Protein AF-A0A8C5C9V4-F1 (afdb_monomer_lite)

Organism: Gadus morhua (NCBI:txid8049)

InterPro domains:
  IPR001254 Serine proteases, trypsin domain [PF00089] (52-144)
  IPR001254 Serine proteases, trypsin domain [PS50240] (52-153)
  IPR009003 Peptidase S1, PA clan [SSF50494] (30-143)

Sequence (153 aa):
MSCCGFILRRRFGWRSQRIEEQEVLYYITAMLFKILLLLCLGCFSGASGSGIVEGTESKPHSRPYMVSLQQEGLHLCGGALVRKDFVLTSAHCNDSKFGLTAVLGAHNITKEEKSQQRIQVARYHVHPNYKDGLFGFDVMLLKVILCHIEPGF

Structure (mmCIF, N/CA/C/O backbone):
data_AF-A0A8C5C9V4-F1
#
_entry.id   AF-A0A8C5C9V4-F1
#
loop_
_atom_site.group_PDB
_atom_site.id
_atom_site.type_symbol
_atom_site.label_atom_id
_atom_site.label_alt_id
_atom_site.label_comp_id
_atom_site.label_asym_id
_atom_site.label_entity_id
_atom_site.label_seq_id
_atom_site.pdbx_PDB_ins_code
_atom_site.Cartn_x
_atom_site.Cartn_y
_atom_site.Cartn_z
_atom_site.occupancy
_atom_site.B_iso_or_equiv
_atom_site.auth_seq_id
_atom_site.auth_comp_id
_atom_site.auth_asym_id
_atom_site.auth_atom_id
_atom_site.pdbx_PDB_model_num
ATOM 1 N N . MET A 1 1 ? 49.705 80.628 49.276 1.00 36.62 1 MET A N 1
ATOM 2 C CA . MET A 1 1 ? 50.845 80.336 48.375 1.00 36.62 1 MET A CA 1
ATOM 3 C C . MET A 1 1 ? 50.251 79.645 47.153 1.00 36.62 1 MET A C 1
ATOM 5 O O . MET A 1 1 ? 49.830 78.510 47.268 1.00 36.62 1 MET A O 1
ATOM 9 N N . SER A 1 2 ? 49.739 80.413 46.190 1.00 41.88 2 SER A N 1
ATOM 10 C CA . SER A 1 2 ? 50.414 80.798 44.936 1.00 41.88 2 SER A CA 1
ATOM 11 C C . SER A 1 2 ? 50.993 79.604 44.171 1.00 41.88 2 SER A C 1
ATOM 13 O O . SER A 1 2 ? 51.997 79.049 44.597 1.00 41.88 2 SER A O 1
ATOM 15 N N . CYS A 1 3 ? 50.372 79.236 43.047 1.00 38.75 3 CYS A N 1
ATOM 16 C CA . CYS A 1 3 ? 50.995 79.437 41.739 1.00 38.75 3 CYS A CA 1
ATOM 17 C C . CYS A 1 3 ? 49.994 79.232 40.590 1.00 38.75 3 CYS A C 1
ATOM 19 O O . CYS A 1 3 ? 49.148 78.343 40.597 1.00 38.75 3 CYS A O 1
ATOM 21 N N . CYS A 1 4 ? 50.125 80.136 39.625 1.00 40.88 4 CYS A N 1
ATOM 22 C CA . CYS A 1 4 ? 49.421 80.268 38.358 1.00 40.88 4 CYS A CA 1
ATOM 23 C C . CYS A 1 4 ? 49.953 79.246 37.329 1.00 40.88 4 CYS A C 1
ATOM 25 O O . CYS A 1 4 ? 51.104 78.828 37.441 1.00 40.88 4 CYS A O 1
ATOM 27 N N . GLY A 1 5 ? 49.171 78.877 36.304 1.00 36.19 5 GLY A N 1
ATOM 28 C CA . GLY A 1 5 ? 49.661 77.950 35.272 1.00 36.19 5 GLY A CA 1
ATOM 29 C C . GLY A 1 5 ? 48.699 77.602 34.133 1.00 36.19 5 GLY A C 1
ATOM 30 O O . GLY A 1 5 ? 48.309 76.455 33.976 1.00 36.19 5 GLY A O 1
ATOM 31 N N . PHE A 1 6 ? 48.326 78.615 33.353 1.00 41.91 6 PHE A N 1
ATOM 32 C CA . PHE A 1 6 ? 47.975 78.603 31.922 1.00 41.91 6 PHE A CA 1
ATOM 33 C C . PHE A 1 6 ? 48.154 77.266 31.150 1.00 41.91 6 PHE A C 1
ATOM 35 O O . PHE A 1 6 ? 49.280 76.916 30.814 1.00 41.91 6 PHE A O 1
ATOM 42 N N . ILE A 1 7 ? 47.072 76.584 30.733 1.00 49.53 7 ILE A N 1
ATOM 43 C CA . ILE A 1 7 ? 47.127 75.613 29.615 1.00 49.53 7 ILE A CA 1
ATOM 44 C C . ILE A 1 7 ? 45.906 75.752 28.686 1.00 49.53 7 ILE A C 1
ATOM 46 O O . ILE A 1 7 ? 44.792 75.332 28.977 1.00 49.53 7 ILE A O 1
ATOM 50 N N . LEU A 1 8 ? 46.198 76.384 27.547 1.00 44.28 8 LEU A N 1
ATOM 51 C CA . LEU A 1 8 ? 45.709 76.189 26.179 1.00 44.28 8 LEU A CA 1
ATOM 52 C C . LEU A 1 8 ? 44.284 75.665 25.920 1.00 44.28 8 LEU A C 1
ATOM 54 O O . LEU A 1 8 ? 43.973 74.480 26.027 1.00 44.28 8 LEU A O 1
ATOM 58 N N . ARG A 1 9 ? 43.508 76.563 25.294 1.00 42.59 9 ARG A N 1
ATOM 59 C CA . ARG A 1 9 ? 42.452 76.262 24.318 1.00 42.59 9 ARG A CA 1
ATOM 60 C C . ARG A 1 9 ? 42.847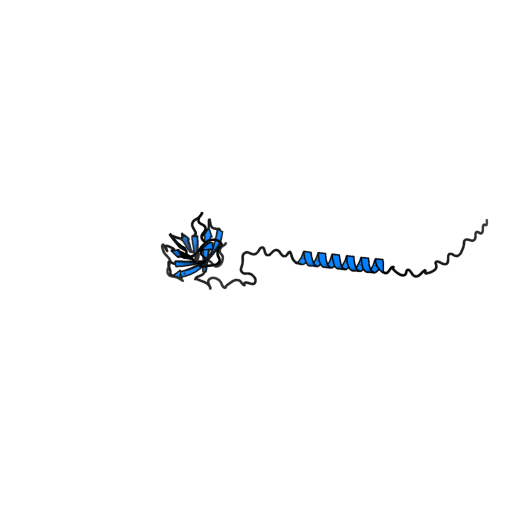 75.081 23.422 1.00 42.59 9 ARG A C 1
ATOM 62 O O . ARG A 1 9 ? 43.723 75.220 22.571 1.00 42.59 9 ARG A O 1
ATOM 69 N N . ARG A 1 10 ? 42.099 73.981 23.488 1.00 42.03 10 ARG A N 1
ATOM 70 C CA . ARG A 1 10 ? 41.924 73.095 22.332 1.00 42.03 10 ARG A CA 1
ATOM 71 C C . ARG A 1 10 ? 40.497 73.219 21.837 1.00 42.03 10 ARG A C 1
ATOM 73 O O . ARG A 1 10 ? 39.566 72.603 22.337 1.00 42.03 10 ARG A O 1
ATOM 80 N N . ARG A 1 11 ? 40.367 74.086 20.836 1.00 42.34 11 ARG A N 1
ATOM 81 C CA . ARG A 1 11 ? 39.250 74.151 19.900 1.00 42.34 11 ARG A CA 1
ATOM 82 C C . ARG A 1 11 ? 39.191 72.770 19.236 1.00 42.34 11 ARG A C 1
ATOM 84 O O . ARG A 1 11 ? 39.964 72.507 18.319 1.00 42.34 11 ARG A O 1
ATOM 91 N N . PHE A 1 12 ? 38.365 71.861 19.749 1.00 39.88 12 PHE A N 1
ATOM 92 C CA . PHE A 1 12 ? 38.085 70.609 19.054 1.00 39.88 12 PHE A CA 1
ATOM 93 C C . PHE A 1 12 ? 37.218 70.975 17.855 1.00 39.88 12 PHE A C 1
ATOM 95 O O . PHE A 1 12 ? 36.011 71.188 17.955 1.00 39.88 12 PHE A O 1
ATOM 102 N N . GLY A 1 13 ? 37.905 71.212 16.738 1.00 41.88 13 GLY A N 1
ATOM 103 C CA . GLY A 1 13 ? 37.289 71.450 15.454 1.00 41.88 13 GLY A CA 1
ATOM 104 C C . GLY A 1 13 ? 36.418 70.255 15.114 1.00 41.88 13 GLY A C 1
ATOM 105 O O . GLY A 1 13 ? 36.908 69.133 15.015 1.00 41.88 13 GLY A O 1
ATOM 106 N N . TRP A 1 14 ? 35.134 70.530 14.931 1.00 38.25 14 TRP A N 1
ATOM 107 C CA . TRP A 1 14 ? 34.209 69.678 14.208 1.00 38.25 14 TRP A CA 1
ATOM 108 C C . TRP A 1 14 ? 34.756 69.486 12.792 1.00 38.25 14 TRP A C 1
ATOM 110 O O . TRP A 1 14 ? 34.514 70.290 11.893 1.00 38.25 14 TRP A O 1
ATOM 120 N N . ARG A 1 15 ? 35.583 68.457 12.606 1.00 41.19 15 ARG A N 1
ATOM 121 C CA . ARG A 1 15 ? 36.009 67.999 11.289 1.00 41.19 15 ARG A CA 1
ATOM 122 C C . ARG A 1 15 ? 34.990 66.958 10.857 1.00 41.19 15 ARG A C 1
ATOM 124 O O . ARG A 1 15 ? 35.016 65.834 11.332 1.00 41.19 15 ARG A O 1
ATOM 131 N N . SER A 1 16 ? 34.074 67.406 10.003 1.00 48.34 16 SER A N 1
ATOM 132 C CA . SER A 1 16 ? 33.129 66.597 9.238 1.00 48.34 16 SER A CA 1
ATOM 133 C C . SER A 1 16 ? 33.783 65.288 8.780 1.00 48.34 16 SER A C 1
ATOM 135 O O . SER A 1 16 ? 34.615 65.286 7.870 1.00 48.34 16 SER A O 1
ATOM 137 N N . GLN A 1 17 ? 33.452 64.183 9.450 1.00 51.38 17 GLN A N 1
ATOM 138 C CA . GLN A 1 17 ? 33.743 62.842 8.962 1.00 51.38 17 GLN A CA 1
ATOM 139 C C . GLN A 1 17 ? 32.754 62.562 7.837 1.00 51.38 17 GLN A C 1
ATOM 141 O O . GLN A 1 17 ? 31.640 62.091 8.044 1.00 51.38 17 GLN A O 1
ATOM 146 N N . ARG A 1 18 ? 33.180 62.921 6.627 1.00 53.97 18 ARG A N 1
ATOM 147 C CA . ARG A 1 18 ? 32.668 62.359 5.383 1.00 53.97 18 ARG A CA 1
ATOM 148 C C . ARG A 1 18 ? 32.915 60.852 5.475 1.00 53.97 18 ARG A C 1
ATOM 150 O O . ARG A 1 18 ? 34.054 60.427 5.317 1.00 53.97 18 ARG A O 1
ATOM 157 N N . ILE A 1 19 ? 31.887 60.091 5.850 1.00 57.00 19 ILE A N 1
ATOM 158 C CA . ILE A 1 19 ? 31.919 58.627 5.832 1.00 57.00 19 ILE A CA 1
ATOM 159 C C . ILE A 1 19 ? 32.366 58.230 4.421 1.00 57.00 19 ILE A C 1
ATOM 161 O O . ILE A 1 19 ? 31.739 58.642 3.448 1.00 57.00 19 ILE A O 1
ATOM 165 N N . GLU A 1 20 ? 33.504 57.546 4.305 1.00 60.19 20 GLU A N 1
ATOM 166 C CA . GLU A 1 20 ? 34.008 57.071 3.019 1.00 60.19 20 GLU A CA 1
ATOM 167 C C . GLU A 1 20 ? 32.941 56.175 2.381 1.00 60.19 20 GLU A C 1
ATOM 169 O O . GLU A 1 20 ? 32.470 55.224 3.000 1.00 60.19 20 GLU A O 1
ATOM 174 N N . GLU A 1 21 ? 32.555 56.481 1.143 1.00 59.53 21 GLU A N 1
ATOM 175 C CA . GLU A 1 21 ? 31.571 55.742 0.333 1.00 59.53 21 GLU A CA 1
ATOM 176 C C . GLU A 1 21 ? 31.802 54.210 0.347 1.00 59.53 21 GLU A C 1
ATOM 178 O O . GLU A 1 21 ? 30.864 53.424 0.212 1.00 59.53 21 GLU A O 1
ATOM 183 N N . GLN A 1 22 ? 33.050 53.775 0.565 1.00 58.09 22 GLN A N 1
ATOM 184 C CA . GLN A 1 22 ? 33.448 52.367 0.664 1.00 58.09 22 GLN A CA 1
ATOM 185 C C . GLN A 1 22 ? 32.925 51.664 1.922 1.00 58.09 22 GLN A C 1
ATOM 187 O O . GLN A 1 22 ? 32.504 50.511 1.839 1.00 58.09 22 GLN A O 1
ATOM 192 N N . GLU A 1 23 ? 32.887 52.353 3.065 1.00 66.75 23 GLU A N 1
ATOM 193 C CA . GLU A 1 23 ? 32.330 51.808 4.305 1.00 66.75 23 GLU A CA 1
ATOM 194 C C . GLU A 1 23 ? 30.825 51.588 4.140 1.00 66.75 23 GLU A C 1
ATOM 196 O O . GLU A 1 23 ? 30.315 50.517 4.454 1.00 66.75 23 GLU A O 1
ATOM 201 N N . VAL A 1 24 ? 30.108 52.558 3.561 1.00 74.75 24 VAL A N 1
ATOM 202 C CA . VAL A 1 24 ? 28.657 52.456 3.325 1.00 74.75 24 VAL A CA 1
ATOM 203 C C . VAL A 1 24 ? 28.333 51.279 2.403 1.00 74.75 24 VAL A C 1
ATOM 205 O O . VAL A 1 24 ? 27.433 50.497 2.708 1.00 74.75 24 VAL A O 1
ATOM 208 N N . LEU A 1 25 ? 29.090 51.095 1.318 1.00 76.50 25 LEU A N 1
ATOM 209 C CA . LEU A 1 25 ? 28.902 49.964 0.408 1.00 76.50 25 LEU A CA 1
ATOM 210 C C . LEU A 1 25 ? 29.243 48.618 1.073 1.00 76.50 25 LEU A C 1
ATOM 212 O O . LEU A 1 25 ? 28.544 47.625 0.853 1.00 76.50 25 LEU A O 1
ATOM 216 N N . TYR A 1 26 ? 30.260 48.579 1.938 1.00 84.25 26 TYR A N 1
ATOM 217 C CA . TYR A 1 26 ? 30.589 47.400 2.739 1.00 84.25 26 TYR A CA 1
ATOM 218 C C . TYR A 1 26 ? 29.473 47.060 3.739 1.00 84.25 26 TYR A C 1
ATOM 220 O O . TYR A 1 26 ? 29.035 45.912 3.810 1.00 84.25 26 TYR A O 1
ATOM 228 N N . TYR A 1 27 ? 28.922 48.053 4.443 1.00 83.44 27 TYR A N 1
ATOM 229 C CA . TYR A 1 27 ? 27.771 47.849 5.325 1.00 83.44 27 TYR A CA 1
ATOM 230 C C . TYR A 1 27 ? 26.538 47.378 4.545 1.00 83.44 27 TYR A C 1
ATOM 232 O O . TYR A 1 27 ? 25.865 46.451 4.989 1.00 83.44 27 TYR A O 1
ATOM 240 N N . ILE A 1 28 ? 26.258 47.943 3.366 1.00 85.94 28 ILE A N 1
ATOM 241 C CA . ILE A 1 28 ? 25.125 47.526 2.524 1.00 85.94 28 ILE A CA 1
ATOM 242 C C . ILE A 1 28 ? 25.302 46.082 2.037 1.00 85.94 28 ILE A C 1
ATOM 244 O O . ILE A 1 28 ? 24.383 45.276 2.173 1.00 85.94 28 ILE A O 1
ATOM 248 N N . THR A 1 29 ? 26.478 45.716 1.522 1.00 85.44 29 THR A N 1
ATOM 249 C CA . THR A 1 29 ? 26.750 44.344 1.054 1.00 85.44 29 THR A CA 1
ATOM 250 C C . THR A 1 29 ? 26.734 43.329 2.201 1.00 85.44 29 THR A C 1
ATOM 252 O O . THR A 1 29 ? 26.142 42.259 2.054 1.00 85.44 29 THR A O 1
ATOM 255 N N . ALA A 1 30 ? 27.274 43.672 3.375 1.00 87.88 30 ALA A N 1
ATOM 256 C CA . ALA A 1 30 ? 27.212 42.835 4.573 1.00 87.88 30 ALA A CA 1
ATOM 257 C C . ALA A 1 30 ? 25.772 42.644 5.085 1.00 87.88 30 ALA A C 1
ATOM 259 O O . ALA A 1 30 ? 25.409 41.547 5.513 1.00 87.88 30 ALA A O 1
ATOM 260 N N . MET A 1 31 ? 24.936 43.686 5.027 1.00 87.12 31 MET A N 1
ATOM 261 C CA . MET A 1 31 ? 23.519 43.602 5.394 1.00 87.12 31 MET A CA 1
ATOM 262 C C . MET A 1 31 ? 22.734 42.748 4.392 1.00 87.12 31 MET A C 1
ATOM 264 O O . MET A 1 31 ? 21.968 41.884 4.811 1.00 87.12 31 MET A O 1
ATOM 268 N N . LEU A 1 32 ? 22.979 42.904 3.087 1.00 87.62 32 LEU A N 1
ATOM 269 C CA . LEU A 1 32 ? 22.360 42.080 2.042 1.00 87.62 32 LEU A CA 1
ATOM 270 C C . LEU A 1 32 ? 22.763 40.603 2.148 1.00 87.62 32 LEU A C 1
ATOM 272 O O . LEU A 1 32 ? 21.906 39.734 2.026 1.00 87.62 32 LEU A O 1
ATOM 276 N N . PHE A 1 33 ? 24.031 40.303 2.441 1.00 86.56 33 PHE A N 1
ATOM 277 C CA . PHE A 1 33 ? 24.502 38.92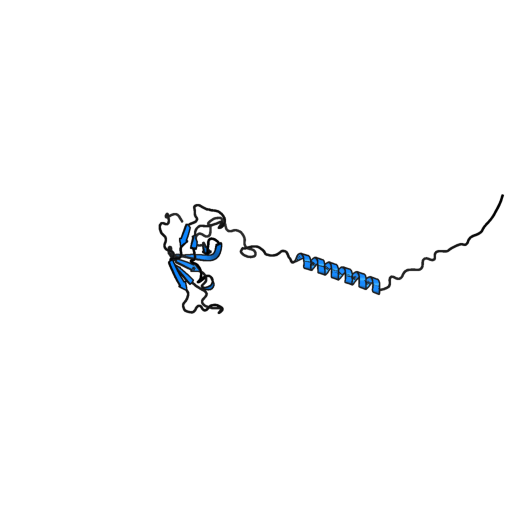9 2.635 1.00 86.56 33 PHE A CA 1
ATOM 278 C C . PHE A 1 33 ? 23.888 38.276 3.882 1.00 86.56 33 PHE A C 1
ATOM 280 O O . PHE A 1 33 ? 23.497 37.112 3.840 1.00 86.56 33 PHE A O 1
ATOM 287 N N . LYS A 1 34 ? 23.725 39.030 4.979 1.00 84.31 34 LYS A N 1
ATOM 288 C CA . LYS A 1 34 ? 23.019 38.561 6.185 1.00 84.31 34 LYS A CA 1
ATOM 289 C C . LYS A 1 34 ? 21.527 38.336 5.938 1.00 84.31 34 LYS A C 1
ATOM 291 O O . LYS A 1 34 ? 20.993 37.336 6.402 1.00 84.31 34 LYS A O 1
ATOM 296 N N . ILE A 1 35 ? 20.867 39.228 5.195 1.00 84.50 35 ILE A N 1
ATOM 297 C CA . ILE A 1 35 ? 19.460 39.068 4.792 1.00 84.50 35 ILE A CA 1
ATOM 298 C C . ILE A 1 35 ? 19.304 37.836 3.891 1.00 84.50 35 ILE A C 1
ATOM 300 O O . ILE A 1 35 ? 18.395 37.040 4.105 1.00 84.50 35 ILE A O 1
ATOM 304 N N . LEU A 1 36 ? 20.220 37.627 2.942 1.00 81.81 36 LEU A N 1
ATOM 305 C CA . LEU A 1 36 ? 20.241 36.447 2.077 1.00 81.81 36 LEU A CA 1
ATOM 306 C C . LEU A 1 36 ? 20.472 35.152 2.875 1.00 81.81 36 LEU A C 1
ATOM 308 O O . LEU A 1 36 ? 19.775 34.168 2.652 1.00 81.81 36 LEU A O 1
ATOM 312 N N . LEU A 1 37 ? 21.387 35.158 3.851 1.00 77.69 37 LEU A N 1
ATOM 313 C CA . LEU A 1 37 ? 21.609 34.035 4.772 1.00 77.69 37 LEU A CA 1
ATOM 314 C C . LEU A 1 37 ? 20.368 33.724 5.625 1.00 77.69 37 LEU A C 1
ATOM 316 O O . LEU A 1 37 ? 20.020 32.556 5.784 1.00 77.69 37 LEU A O 1
ATOM 320 N N . LEU A 1 38 ? 19.677 34.750 6.135 1.00 74.56 38 LEU A N 1
ATOM 321 C CA . LEU A 1 38 ? 18.425 34.607 6.890 1.00 74.56 38 LEU A CA 1
ATOM 322 C C . LEU A 1 38 ? 17.281 34.060 6.019 1.00 74.56 38 LEU A C 1
ATOM 324 O O . LEU A 1 38 ? 16.514 33.222 6.484 1.00 74.56 38 LEU A O 1
ATOM 328 N N . LEU A 1 39 ? 17.196 34.480 4.751 1.00 71.94 39 LEU A N 1
ATOM 329 C CA . LEU A 1 39 ? 16.232 33.955 3.776 1.00 71.94 39 LEU A CA 1
ATOM 330 C C . LEU A 1 39 ? 16.517 32.487 3.420 1.00 71.94 39 LEU A C 1
ATOM 332 O O . LEU A 1 39 ? 15.588 31.687 3.359 1.00 71.94 39 LEU A O 1
ATOM 336 N N . CYS A 1 40 ? 17.787 32.100 3.262 1.00 65.25 40 CYS A N 1
ATOM 337 C CA . CYS A 1 40 ? 18.177 30.707 3.019 1.00 65.25 40 CYS A CA 1
ATOM 338 C C . CYS A 1 40 ? 17.886 29.787 4.219 1.00 65.25 40 CYS A C 1
ATOM 340 O O . CYS A 1 40 ? 17.488 28.638 4.028 1.00 65.25 40 CYS A O 1
ATOM 342 N N . LEU A 1 41 ? 18.034 30.288 5.452 1.00 62.03 41 LEU A N 1
ATOM 343 C CA . LEU A 1 41 ? 17.670 29.561 6.677 1.00 62.03 41 LEU A CA 1
ATOM 344 C C . LEU A 1 41 ? 16.148 29.363 6.825 1.00 62.03 41 LEU A C 1
ATOM 346 O O . LEU A 1 41 ? 15.723 28.432 7.505 1.00 62.03 41 LEU A O 1
ATOM 350 N N . GLY A 1 42 ? 15.327 30.189 6.165 1.00 59.75 42 GLY A N 1
ATOM 351 C CA . GLY A 1 42 ? 13.863 30.079 6.168 1.00 59.75 42 GLY A CA 1
ATOM 352 C C . GLY A 1 42 ? 13.291 28.961 5.286 1.00 59.75 42 GLY A C 1
ATOM 353 O O . GLY A 1 42 ? 12.124 28.608 5.441 1.00 59.75 42 GLY A O 1
ATOM 354 N N . CYS A 1 43 ? 14.091 28.370 4.392 1.00 59.25 43 CYS A N 1
ATOM 355 C CA . CYS A 1 43 ? 13.619 27.371 3.421 1.00 59.25 43 CYS A CA 1
ATOM 356 C C . CYS A 1 43 ? 13.847 25.909 3.840 1.00 59.25 43 CYS A C 1
ATOM 358 O O . CYS A 1 43 ? 13.388 25.003 3.150 1.00 59.25 43 CYS A O 1
ATOM 360 N N . PHE A 1 44 ? 14.494 25.647 4.979 1.00 51.22 44 PHE A N 1
ATOM 361 C CA . PHE A 1 44 ? 14.641 24.291 5.529 1.00 51.22 44 PHE A CA 1
ATOM 362 C C . PHE A 1 44 ? 13.524 23.953 6.526 1.00 51.22 44 PHE A C 1
ATOM 364 O O . PHE A 1 44 ? 13.753 23.363 7.578 1.00 51.22 44 PHE A O 1
ATOM 371 N N . SER A 1 45 ? 12.275 24.276 6.186 1.00 60.00 45 SER A N 1
ATOM 372 C CA . SER A 1 45 ? 11.156 23.517 6.749 1.00 60.00 45 SER A CA 1
ATOM 373 C C . SER A 1 45 ? 11.119 22.193 5.994 1.00 60.00 45 SER A C 1
ATOM 375 O O . SER A 1 45 ? 10.460 22.065 4.966 1.00 60.00 45 SER A O 1
ATOM 377 N N . GLY A 1 46 ? 11.944 21.242 6.442 1.00 55.56 46 GLY A N 1
ATOM 378 C CA . GLY A 1 46 ? 12.028 19.912 5.856 1.00 55.56 46 GLY A CA 1
ATOM 379 C C . GLY A 1 46 ? 10.634 19.305 5.747 1.00 55.56 46 GLY A C 1
ATOM 380 O O . GLY A 1 46 ? 9.967 19.090 6.758 1.00 55.56 46 GLY A O 1
ATOM 381 N N . ALA A 1 47 ? 10.201 19.017 4.522 1.00 57.41 47 ALA A N 1
ATOM 382 C CA . ALA A 1 47 ? 9.004 18.235 4.257 1.00 57.41 47 ALA A CA 1
ATOM 383 C C . ALA A 1 47 ? 9.263 16.775 4.667 1.00 57.41 47 ALA A C 1
ATOM 385 O O . ALA A 1 47 ? 9.510 15.907 3.840 1.00 57.41 47 ALA A O 1
ATOM 386 N N . SER A 1 48 ? 9.246 16.513 5.973 1.00 55.06 48 SER A N 1
ATOM 387 C CA . SER A 1 48 ? 9.275 15.167 6.555 1.00 55.06 48 SER A CA 1
ATOM 388 C C . SER A 1 48 ? 7.846 14.706 6.842 1.00 55.06 48 SER A C 1
ATOM 390 O O . SER A 1 48 ? 7.511 14.338 7.963 1.00 55.06 48 SER A O 1
ATOM 392 N N . GLY A 1 49 ? 6.968 14.815 5.845 1.00 51.19 49 GLY A N 1
ATOM 393 C CA . GLY A 1 49 ? 5.575 14.397 5.958 1.00 51.19 49 GLY A CA 1
ATOM 394 C C . GLY A 1 49 ? 5.282 13.281 4.971 1.00 51.19 49 GLY A C 1
ATOM 395 O O . GLY A 1 49 ? 5.220 13.534 3.773 1.00 51.19 49 GLY A O 1
ATOM 396 N N . SER A 1 50 ? 5.068 12.056 5.457 1.00 63.62 50 SER A N 1
ATOM 397 C CA . SER A 1 50 ? 4.360 11.046 4.668 1.00 63.62 50 SER A CA 1
ATOM 398 C C . SER A 1 50 ? 2.924 11.541 4.470 1.00 63.62 50 SER A C 1
ATOM 400 O O . SER A 1 50 ? 2.182 11.670 5.445 1.00 63.62 50 SER A O 1
ATOM 402 N N . GLY A 1 51 ? 2.533 11.866 3.242 1.00 74.56 51 GLY A N 1
ATOM 403 C CA . GLY A 1 51 ? 1.209 12.416 2.968 1.00 74.56 51 GLY A CA 1
ATOM 404 C C . GLY A 1 51 ? 1.090 12.994 1.566 1.00 74.56 51 GLY A C 1
ATOM 405 O O . GLY A 1 51 ? 2.068 13.107 0.832 1.00 74.56 51 GLY A O 1
ATOM 406 N N . ILE A 1 52 ? -0.132 13.353 1.189 1.00 83.94 52 ILE A N 1
ATOM 407 C CA . ILE A 1 52 ? -0.385 14.063 -0.063 1.00 83.94 52 ILE A CA 1
ATOM 408 C C . ILE A 1 52 ? 0.021 15.525 0.140 1.00 83.94 52 ILE A C 1
ATOM 410 O O . ILE A 1 52 ? -0.469 16.170 1.067 1.00 83.94 52 ILE A O 1
ATOM 414 N N . VAL A 1 53 ? 0.925 16.038 -0.701 1.00 89.56 53 VAL A N 1
ATOM 415 C CA . VAL A 1 53 ? 1.355 17.446 -0.668 1.00 89.56 53 VAL A CA 1
ATOM 416 C C . VAL A 1 53 ? 0.128 18.337 -0.860 1.00 89.56 53 VAL A C 1
ATOM 418 O O . VAL A 1 53 ? -0.657 18.099 -1.773 1.00 89.56 53 VAL A O 1
ATOM 421 N N . GLU A 1 54 ? -0.065 19.304 0.042 1.00 89.31 54 GLU A N 1
ATOM 422 C CA . GLU A 1 54 ? -1.266 20.163 0.103 1.00 89.31 54 GLU A CA 1
ATOM 423 C C . GLU A 1 54 ? -2.599 19.398 0.262 1.00 89.31 54 GLU A C 1
ATOM 425 O O . GLU A 1 54 ? -3.684 19.939 0.047 1.00 89.31 54 GLU A O 1
ATOM 430 N N . GLY A 1 55 ? -2.541 18.131 0.675 1.00 87.44 55 GLY A N 1
ATOM 431 C CA . GLY A 1 55 ? -3.717 17.323 0.954 1.00 87.44 55 GLY A CA 1
ATOM 432 C C . GLY A 1 55 ? -4.406 17.716 2.260 1.00 87.44 55 GLY A C 1
ATOM 433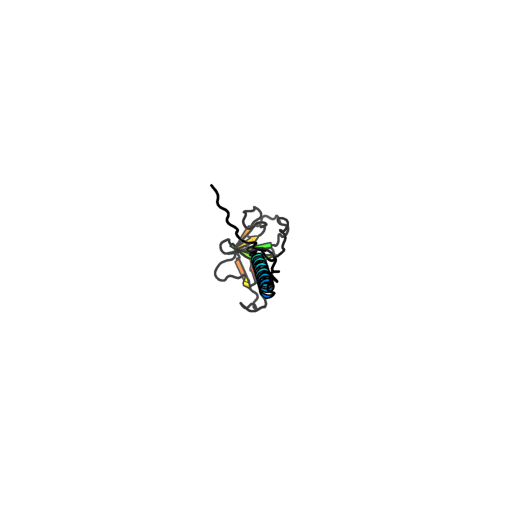 O O . GLY A 1 55 ? -3.784 18.194 3.208 1.00 87.44 55 GLY A O 1
ATOM 434 N N . THR A 1 56 ? -5.708 17.448 2.328 1.00 93.44 56 THR A N 1
ATOM 435 C CA . THR A 1 56 ? -6.480 17.485 3.576 1.00 93.44 56 THR A CA 1
ATOM 436 C C . THR A 1 56 ? -6.907 16.074 3.959 1.00 93.44 56 THR A C 1
ATOM 438 O O . THR A 1 56 ? -7.109 15.216 3.096 1.00 93.44 56 THR A O 1
ATOM 441 N N . GLU A 1 57 ? -7.017 15.815 5.262 1.00 93.50 57 GLU A N 1
ATOM 442 C CA . GLU A 1 57 ? -7.464 14.518 5.764 1.00 93.50 57 GLU A CA 1
ATOM 443 C C . GLU A 1 57 ? -8.871 14.199 5.234 1.00 93.50 57 GLU A C 1
ATOM 445 O O . GLU A 1 57 ? -9.795 15.014 5.318 1.00 93.50 57 GLU A O 1
ATOM 450 N N . SER A 1 58 ? -9.049 13.001 4.674 1.00 94.12 58 SER A N 1
ATOM 451 C CA . SER A 1 58 ? -10.368 12.556 4.231 1.00 94.12 58 SER A CA 1
ATOM 452 C C . SER A 1 58 ? -11.289 12.326 5.424 1.00 94.12 58 SER A C 1
ATOM 454 O O . SER A 1 58 ? -10.850 11.865 6.471 1.00 94.12 58 SER A O 1
ATOM 456 N N . LYS A 1 59 ? -12.599 12.533 5.249 1.00 95.94 59 LYS A N 1
ATOM 457 C CA . LYS A 1 59 ? -13.574 12.092 6.259 1.00 95.94 59 LYS A CA 1
ATOM 458 C C . LYS A 1 59 ? -13.387 10.589 6.537 1.00 95.94 59 LYS A C 1
ATOM 460 O O . LYS A 1 59 ? -13.267 9.842 5.554 1.00 95.94 59 LYS A O 1
ATOM 465 N N . PRO A 1 60 ? -13.416 10.144 7.807 1.00 94.50 60 PRO A N 1
ATOM 466 C CA . PRO A 1 60 ? -13.243 8.740 8.152 1.00 94.50 60 PRO A CA 1
ATOM 467 C C . PRO A 1 60 ? -14.109 7.814 7.307 1.00 94.50 60 PRO A C 1
ATOM 469 O O . PRO A 1 60 ? -15.305 8.053 7.139 1.00 94.50 60 PRO A O 1
ATOM 472 N N . HIS A 1 61 ? -13.474 6.796 6.726 1.00 91.50 61 HIS A N 1
ATOM 473 C CA . HIS A 1 61 ? -14.104 5.754 5.905 1.00 91.50 61 HIS A CA 1
ATOM 474 C C . HIS A 1 61 ? -14.886 6.250 4.666 1.00 91.50 61 HIS A C 1
ATOM 476 O O . HIS A 1 61 ? -15.574 5.472 4.013 1.00 91.50 61 HIS A O 1
ATOM 482 N N . SER A 1 62 ? -14.733 7.516 4.252 1.00 95.06 62 SER A N 1
ATOM 483 C CA . SER A 1 62 ? -15.383 8.069 3.043 1.00 95.06 62 SER A CA 1
ATOM 484 C C . SER A 1 62 ? -14.778 7.589 1.713 1.00 95.06 62 SER A C 1
ATOM 486 O O . SER A 1 62 ? -15.198 8.011 0.630 1.00 95.06 62 SER A O 1
ATOM 488 N N . ARG A 1 63 ? -13.753 6.736 1.786 1.00 95.62 63 ARG A N 1
ATOM 489 C CA . ARG A 1 63 ? -13.014 6.154 0.661 1.00 95.62 63 ARG A CA 1
ATOM 490 C C . ARG A 1 63 ? -12.903 4.634 0.857 1.00 95.62 63 ARG A C 1
ATOM 492 O O . ARG A 1 63 ? -11.803 4.129 1.052 1.00 95.62 63 ARG A O 1
ATOM 499 N N . PRO A 1 64 ? -14.025 3.890 0.828 1.00 93.31 64 PRO A N 1
ATOM 500 C CA . PRO A 1 64 ? -14.052 2.470 1.202 1.00 93.31 64 PRO A CA 1
ATOM 501 C C . PRO A 1 64 ? -13.241 1.569 0.259 1.00 93.31 64 PRO A C 1
ATOM 503 O O . PRO A 1 64 ? -12.838 0.476 0.638 1.00 93.31 64 PRO A O 1
ATOM 506 N N . TYR A 1 65 ? -12.975 2.036 -0.962 1.00 95.31 65 TYR A N 1
ATOM 507 C CA . TYR A 1 65 ? -12.151 1.336 -1.942 1.00 95.31 65 TYR A CA 1
ATOM 508 C C . TYR A 1 65 ? -10.644 1.486 -1.697 1.00 95.31 65 TYR A C 1
ATOM 510 O O . TYR A 1 65 ? -9.876 0.793 -2.356 1.00 95.31 65 TYR A O 1
ATOM 518 N N . MET A 1 66 ? -10.195 2.394 -0.821 1.00 96.88 66 MET A N 1
ATOM 519 C CA . MET A 1 66 ? -8.764 2.593 -0.586 1.00 96.88 66 MET A CA 1
ATOM 520 C C . MET A 1 66 ? -8.151 1.384 0.114 1.00 96.88 66 MET A C 1
ATOM 522 O O . MET A 1 66 ? -8.692 0.856 1.085 1.00 96.88 66 MET A O 1
ATOM 526 N N . VAL A 1 67 ? -6.988 0.976 -0.385 1.00 97.00 67 VAL A N 1
ATOM 527 C CA . VAL A 1 67 ? -6.206 -0.138 0.145 1.00 97.00 67 VAL A CA 1
ATOM 528 C C . VAL A 1 67 ? -4.810 0.359 0.485 1.00 97.00 67 VAL A C 1
ATOM 530 O O . VAL A 1 67 ? -4.165 1.030 -0.320 1.00 97.00 67 VAL A O 1
ATOM 533 N N . SER A 1 68 ? -4.335 0.007 1.674 1.00 96.50 68 SER A N 1
ATOM 534 C CA . SER A 1 68 ? -2.940 0.174 2.072 1.00 96.50 68 SER A CA 1
ATOM 535 C C . SER A 1 68 ? -2.209 -1.138 1.804 1.00 96.50 68 SER A C 1
ATOM 537 O O . SER A 1 68 ? -2.525 -2.159 2.413 1.00 96.50 68 SER A O 1
ATOM 539 N N . LEU A 1 69 ? -1.270 -1.131 0.860 1.00 96.31 69 LEU A N 1
ATOM 540 C CA . LEU A 1 69 ? -0.393 -2.266 0.596 1.00 96.31 69 LEU A CA 1
ATOM 541 C C . LEU A 1 69 ? 0.788 -2.182 1.551 1.00 96.31 69 LEU A C 1
ATOM 543 O O . LEU A 1 69 ? 1.508 -1.181 1.571 1.00 96.31 69 LEU A O 1
ATOM 547 N N . GLN A 1 70 ? 0.944 -3.222 2.362 1.00 95.06 70 GLN A N 1
ATOM 548 C CA . GLN A 1 70 ? 1.943 -3.284 3.413 1.00 95.06 70 GLN A CA 1
ATOM 549 C C . GLN A 1 70 ? 2.927 -4.421 3.195 1.00 95.06 70 GLN A C 1
ATOM 551 O O . GLN A 1 70 ? 2.554 -5.508 2.754 1.00 95.06 70 GLN A O 1
ATOM 556 N N . GLN A 1 71 ? 4.162 -4.171 3.596 1.00 93.00 71 GLN A N 1
ATOM 557 C CA . GLN A 1 71 ? 5.243 -5.139 3.648 1.00 93.00 71 GLN A CA 1
ATOM 558 C C . GLN A 1 71 ? 5.793 -5.144 5.067 1.00 93.00 71 GLN A C 1
ATOM 560 O O . GLN A 1 71 ? 6.098 -4.087 5.610 1.00 93.00 71 GLN A O 1
ATOM 565 N N . GLU A 1 72 ? 5.832 -6.319 5.698 1.00 90.81 72 GLU A N 1
ATOM 566 C CA . GLU A 1 72 ? 6.265 -6.461 7.100 1.00 90.81 72 GLU A CA 1
ATOM 567 C C . GLU A 1 72 ? 5.525 -5.503 8.067 1.00 90.81 72 GLU A C 1
ATOM 569 O O . GLU A 1 72 ? 6.067 -5.040 9.065 1.00 90.81 72 GLU A O 1
ATOM 574 N N . GLY A 1 73 ? 4.259 -5.184 7.759 1.00 89.88 73 GLY A N 1
ATOM 575 C CA . GLY A 1 73 ? 3.416 -4.268 8.540 1.00 89.88 73 GLY A CA 1
ATOM 576 C C . GLY A 1 73 ? 3.619 -2.775 8.251 1.00 89.88 73 GLY A C 1
ATOM 577 O O . GLY A 1 73 ? 2.877 -1.952 8.785 1.00 89.88 73 GLY A O 1
ATOM 578 N N . LEU A 1 74 ? 4.566 -2.411 7.385 1.00 91.56 74 LEU A N 1
ATOM 579 C CA . LEU A 1 74 ? 4.830 -1.032 6.978 1.00 91.56 74 LEU A CA 1
ATOM 580 C C . LEU A 1 74 ? 4.098 -0.697 5.680 1.00 91.56 74 LEU A C 1
ATOM 582 O O . LEU A 1 74 ? 4.081 -1.496 4.749 1.00 91.56 74 LEU A O 1
ATOM 586 N N . HIS A 1 75 ? 3.502 0.495 5.607 1.00 93.38 75 HIS A N 1
ATOM 587 C CA . HIS A 1 75 ? 2.876 0.984 4.379 1.00 93.38 75 HIS A CA 1
ATOM 588 C C . HIS A 1 75 ? 3.924 1.212 3.290 1.00 93.38 75 HIS A C 1
ATOM 590 O O . HIS A 1 75 ? 4.862 1.981 3.486 1.00 93.38 75 HIS A O 1
ATOM 596 N N . LEU A 1 76 ? 3.721 0.564 2.146 1.00 93.50 76 LEU A N 1
ATOM 597 C CA . LEU A 1 76 ? 4.563 0.699 0.965 1.00 93.50 76 LEU A CA 1
ATOM 598 C C . LEU A 1 76 ? 3.863 1.546 -0.101 1.00 93.50 76 LEU A C 1
ATOM 600 O O . LEU A 1 76 ? 4.421 2.5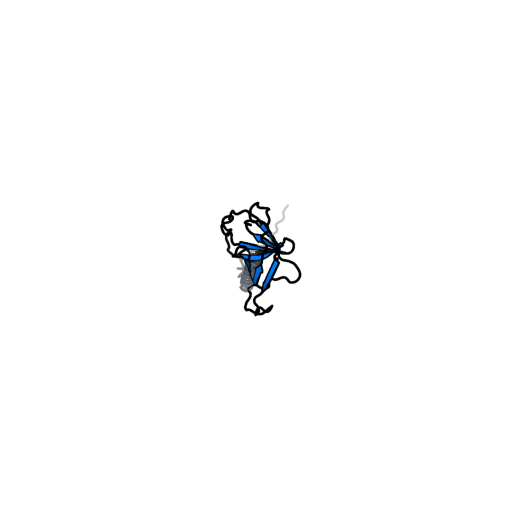25 -0.585 1.00 93.50 76 LEU A O 1
ATOM 604 N N . CYS A 1 77 ? 2.630 1.169 -0.448 1.00 95.19 77 CYS A N 1
ATOM 605 C CA . CYS A 1 77 ? 1.897 1.758 -1.562 1.00 95.19 77 CYS A CA 1
ATOM 606 C C . CYS A 1 77 ? 0.390 1.824 -1.319 1.00 95.19 77 CYS A C 1
ATOM 608 O O . CYS A 1 77 ? -0.177 1.105 -0.493 1.00 95.19 77 CYS A O 1
ATOM 610 N N . GLY A 1 78 ? -0.279 2.661 -2.109 1.00 95.75 78 GLY A N 1
ATOM 611 C CA . GLY A 1 78 ? -1.731 2.663 -2.228 1.00 95.75 78 GLY A CA 1
ATOM 612 C C . GLY A 1 78 ? -2.252 1.628 -3.229 1.00 95.75 78 GLY A C 1
ATOM 613 O O . GLY A 1 78 ? -1.542 1.146 -4.114 1.00 95.75 78 GLY A O 1
ATOM 614 N N . GLY A 1 79 ? -3.538 1.326 -3.118 1.00 97.06 79 GLY A N 1
ATOM 615 C CA . GLY A 1 79 ? -4.292 0.566 -4.104 1.00 97.06 79 GLY A CA 1
ATOM 616 C C . GLY A 1 79 ? -5.780 0.890 -4.034 1.00 97.06 79 GLY A C 1
ATOM 617 O O . GLY A 1 79 ? -6.243 1.566 -3.113 1.00 97.06 79 GLY A O 1
ATOM 618 N N . ALA A 1 80 ? -6.531 0.390 -5.010 1.00 97.56 80 ALA A N 1
ATOM 619 C CA . ALA A 1 80 ? -7.977 0.537 -5.081 1.00 97.56 80 ALA A CA 1
ATOM 620 C C . ALA A 1 80 ? -8.651 -0.829 -5.237 1.00 97.56 80 ALA A C 1
ATOM 622 O O . ALA A 1 80 ? -8.341 -1.578 -6.162 1.00 97.56 80 ALA A O 1
ATOM 623 N N . LEU A 1 81 ? -9.600 -1.153 -4.362 1.00 96.31 81 LEU A N 1
ATOM 624 C CA . LEU A 1 81 ? -10.448 -2.330 -4.501 1.00 96.31 81 LEU A CA 1
ATOM 625 C C . LEU A 1 81 ? -11.428 -2.112 -5.663 1.00 96.31 81 LEU A C 1
ATOM 627 O O . LEU A 1 81 ? -12.412 -1.387 -5.534 1.00 96.31 81 LEU A O 1
ATOM 631 N N . VAL A 1 82 ? -11.151 -2.737 -6.807 1.00 96.56 82 VAL A N 1
ATOM 632 C CA . VAL A 1 82 ? -11.966 -2.617 -8.034 1.00 96.56 82 VAL A CA 1
ATOM 633 C C . VAL A 1 82 ? -12.996 -3.738 -8.162 1.00 96.56 82 VAL A C 1
ATOM 635 O O . VAL A 1 82 ? -13.978 -3.626 -8.893 1.00 96.56 82 VAL A O 1
ATOM 638 N N . ARG A 1 83 ? -12.775 -4.839 -7.443 1.00 93.56 83 ARG A N 1
ATOM 639 C CA . ARG A 1 83 ? -13.692 -5.970 -7.290 1.00 93.56 83 ARG A CA 1
ATOM 640 C C . ARG A 1 83 ? -13.460 -6.573 -5.914 1.00 93.56 83 ARG A C 1
ATOM 642 O O . ARG A 1 83 ? -12.374 -6.423 -5.377 1.00 93.56 83 ARG A O 1
ATOM 649 N N . LYS A 1 84 ? -14.432 -7.321 -5.389 1.00 90.56 84 LYS A N 1
ATOM 650 C CA . LYS A 1 84 ? -14.323 -8.035 -4.104 1.00 90.56 84 LYS A CA 1
ATOM 651 C C . LYS A 1 84 ? -12.972 -8.747 -3.918 1.00 90.56 84 LYS A C 1
ATOM 653 O O . LYS A 1 84 ? -12.397 -8.666 -2.848 1.00 90.56 84 LYS A O 1
ATOM 658 N N . ASP A 1 85 ? -12.445 -9.391 -4.953 1.00 93.56 85 ASP A N 1
ATOM 659 C CA . ASP A 1 85 ? -11.198 -10.161 -4.909 1.00 93.56 85 ASP A CA 1
ATOM 660 C C . ASP A 1 85 ? -10.028 -9.528 -5.684 1.00 93.56 85 ASP A C 1
ATOM 662 O O . ASP A 1 85 ? -8.991 -10.174 -5.829 1.00 93.56 85 ASP A O 1
ATOM 666 N N . PHE A 1 86 ? -10.163 -8.286 -6.177 1.00 96.38 86 PHE A N 1
ATOM 667 C CA . PHE A 1 86 ? -9.103 -7.613 -6.938 1.00 96.38 86 PHE A CA 1
ATOM 668 C C . PHE A 1 86 ? -8.818 -6.191 -6.468 1.00 96.38 86 PHE A C 1
ATOM 670 O O . PHE A 1 86 ? -9.695 -5.323 -6.467 1.00 96.38 86 PHE A O 1
ATOM 677 N N . VAL A 1 87 ? -7.539 -5.947 -6.194 1.00 97.62 87 VAL A N 1
ATOM 678 C CA . VAL A 1 87 ? -6.974 -4.627 -5.915 1.00 97.62 87 VAL A CA 1
ATOM 679 C C . VAL A 1 87 ? -6.142 -4.176 -7.113 1.00 97.62 87 VAL A C 1
ATOM 681 O O . VAL A 1 87 ? -5.280 -4.909 -7.590 1.00 97.62 87 VAL A O 1
ATOM 684 N N . LEU A 1 88 ? -6.405 -2.971 -7.602 1.00 97.88 88 LEU A N 1
ATOM 685 C CA . LEU A 1 88 ? -5.611 -2.285 -8.614 1.00 97.88 88 LEU A CA 1
ATOM 686 C C . LEU A 1 88 ? -4.517 -1.458 -7.933 1.00 97.88 88 LEU A C 1
ATOM 688 O O . LEU A 1 88 ? -4.798 -0.726 -6.984 1.00 97.88 88 LEU A O 1
ATOM 692 N N . THR A 1 89 ? -3.288 -1.551 -8.424 1.00 97.19 89 THR A N 1
ATOM 693 C CA . THR A 1 89 ? -2.142 -0.757 -7.958 1.00 97.19 89 THR A CA 1
ATOM 694 C C . THR A 1 89 ? -1.135 -0.568 -9.100 1.00 97.19 89 THR A C 1
ATOM 696 O O . THR A 1 89 ? -1.375 -1.029 -10.220 1.00 97.19 89 THR A O 1
ATOM 699 N N . SER A 1 90 ? -0.030 0.125 -8.849 1.00 95.31 90 SER A N 1
ATOM 700 C CA . SER A 1 90 ? 1.078 0.244 -9.796 1.00 95.31 90 SER A CA 1
ATOM 701 C C . SER A 1 90 ? 1.958 -1.006 -9.780 1.00 95.31 90 SER A C 1
ATOM 703 O O . SER A 1 90 ? 2.099 -1.691 -8.766 1.00 95.31 90 SER A O 1
ATOM 705 N N . ALA A 1 91 ? 2.557 -1.327 -10.923 1.00 94.62 91 ALA A N 1
ATOM 706 C CA . ALA A 1 91 ? 3.446 -2.475 -11.045 1.00 94.62 91 ALA A CA 1
ATOM 707 C C . ALA A 1 91 ? 4.769 -2.262 -10.298 1.00 94.62 91 ALA A C 1
ATOM 709 O O . ALA A 1 91 ? 5.293 -3.217 -9.732 1.00 94.62 91 ALA A O 1
ATOM 710 N N . HIS A 1 92 ? 5.251 -1.020 -10.201 1.00 92.38 92 HIS A N 1
ATOM 711 C CA . HIS A 1 92 ? 6.462 -0.691 -9.442 1.00 92.38 92 HIS A CA 1
ATOM 712 C C . HIS A 1 92 ? 6.328 -0.934 -7.932 1.00 92.38 92 HIS A C 1
ATOM 714 O O . HIS A 1 92 ? 7.332 -0.989 -7.230 1.00 92.38 92 HIS A O 1
ATOM 720 N N . CYS A 1 93 ? 5.101 -1.068 -7.416 1.00 93.00 93 CYS A N 1
ATOM 721 C CA . CYS A 1 93 ? 4.857 -1.427 -6.018 1.00 93.00 93 CYS A CA 1
ATOM 722 C C . CYS A 1 93 ? 5.069 -2.919 -5.740 1.00 93.00 93 CYS A C 1
ATOM 724 O O . CYS A 1 93 ? 4.913 -3.364 -4.603 1.00 93.00 93 CYS A O 1
ATOM 726 N N . ASN A 1 94 ? 5.372 -3.711 -6.769 1.00 91.12 94 ASN A N 1
ATOM 727 C CA . ASN A 1 94 ? 5.702 -5.112 -6.610 1.00 91.12 94 ASN A CA 1
ATOM 728 C C . ASN A 1 94 ? 7.127 -5.267 -6.059 1.00 91.12 94 ASN A C 1
ATOM 730 O O . ASN A 1 94 ? 8.097 -5.215 -6.813 1.00 91.12 94 ASN A O 1
ATOM 734 N N . ASP A 1 95 ? 7.259 -5.505 -4.756 1.00 80.62 95 ASP A N 1
ATOM 735 C CA . ASP A 1 95 ? 8.534 -5.928 -4.181 1.00 80.62 95 ASP A CA 1
ATOM 736 C C . ASP A 1 95 ? 8.665 -7.454 -4.271 1.00 80.62 95 ASP A C 1
ATOM 738 O O . ASP A 1 95 ? 7.981 -8.215 -3.590 1.00 80.62 95 ASP A O 1
ATOM 742 N N . SER A 1 96 ? 9.572 -7.913 -5.131 1.00 69.50 96 SER A N 1
ATOM 743 C CA . SER A 1 96 ? 9.862 -9.339 -5.330 1.00 69.50 96 SER A CA 1
ATOM 744 C C . SER A 1 96 ? 10.398 -10.070 -4.089 1.00 69.50 96 SER A C 1
ATOM 746 O O . SER A 1 96 ? 10.400 -11.301 -4.074 1.00 69.50 96 SER A O 1
ATOM 748 N N . LYS A 1 97 ? 10.866 -9.352 -3.058 1.00 74.88 97 LYS A N 1
ATOM 749 C CA . LYS A 1 97 ? 11.492 -9.971 -1.880 1.00 74.88 97 LYS A CA 1
ATOM 750 C C . LYS A 1 97 ? 10.488 -10.419 -0.823 1.00 74.88 97 LYS A C 1
ATOM 752 O O . LYS A 1 97 ? 10.775 -11.375 -0.104 1.00 74.88 97 LYS A O 1
ATOM 757 N N . PHE A 1 98 ? 9.334 -9.761 -0.722 1.00 81.06 98 PHE A N 1
ATOM 758 C CA . PHE A 1 98 ? 8.381 -9.989 0.362 1.00 81.06 98 PHE A CA 1
ATOM 759 C C . PHE A 1 98 ? 6.932 -9.993 -0.131 1.00 81.06 98 PHE A C 1
ATOM 761 O O . PHE A 1 98 ? 6.556 -9.287 -1.061 1.00 81.06 98 PHE A O 1
ATOM 768 N N . GLY A 1 99 ? 6.093 -10.797 0.523 1.00 89.81 99 GLY A N 1
ATOM 769 C CA . GLY A 1 99 ? 4.659 -10.822 0.247 1.00 89.81 99 GLY A CA 1
ATOM 770 C C . GLY A 1 99 ? 3.975 -9.525 0.688 1.00 89.81 99 GLY A C 1
ATOM 771 O O . GLY A 1 99 ? 4.247 -9.002 1.768 1.00 89.81 99 GLY A O 1
ATOM 772 N N . LEU A 1 100 ? 3.041 -9.037 -0.129 1.00 94.56 100 LEU A N 1
ATOM 773 C CA . LEU A 1 100 ? 2.218 -7.876 0.190 1.00 94.56 100 LEU A CA 1
ATOM 774 C C . LEU A 1 100 ? 1.003 -8.306 1.015 1.00 94.56 100 LEU A C 1
ATOM 776 O O . LEU A 1 100 ? 0.332 -9.300 0.725 1.00 94.56 100 LEU A O 1
ATOM 780 N N . THR A 1 101 ? 0.678 -7.494 2.014 1.00 94.88 101 THR A N 1
ATOM 781 C CA . THR A 1 101 ? -0.579 -7.562 2.759 1.00 94.88 101 THR A CA 1
ATOM 782 C C . THR A 1 101 ? -1.449 -6.375 2.372 1.00 94.88 101 THR A C 1
ATOM 784 O O . THR A 1 101 ? -1.045 -5.225 2.525 1.00 94.88 101 THR A O 1
ATOM 787 N N . ALA A 1 102 ? -2.654 -6.640 1.880 1.00 95.50 102 ALA A N 1
ATOM 788 C CA . ALA A 1 102 ? -3.655 -5.619 1.614 1.00 95.50 102 ALA A CA 1
ATOM 789 C C . ALA A 1 102 ? -4.430 -5.310 2.900 1.00 95.50 102 ALA A C 1
ATOM 791 O O . ALA A 1 102 ? -5.043 -6.202 3.487 1.00 95.50 102 ALA A O 1
ATOM 792 N N . VAL A 1 103 ? -4.418 -4.048 3.328 1.00 95.81 103 VAL A N 1
ATOM 793 C CA . VAL A 1 103 ? -5.220 -3.555 4.453 1.00 95.81 103 VAL A CA 1
ATOM 794 C C . VAL A 1 103 ? -6.358 -2.698 3.915 1.00 95.81 103 VAL A C 1
ATOM 796 O O . VAL A 1 103 ? -6.124 -1.628 3.349 1.00 95.81 103 VAL A O 1
ATOM 799 N N . LEU A 1 104 ? -7.586 -3.185 4.075 1.00 95.00 104 LEU A N 1
ATOM 800 C CA . LEU A 1 104 ? -8.815 -2.508 3.659 1.00 95.00 104 LEU A CA 1
ATOM 801 C C . LEU A 1 104 ? -9.533 -1.896 4.858 1.00 95.00 104 LEU A C 1
ATOM 803 O O . LEU A 1 104 ? -9.317 -2.327 5.986 1.00 95.00 104 LEU A O 1
ATOM 807 N N . GLY A 1 105 ? -10.400 -0.911 4.610 1.00 93.81 105 GLY A N 1
ATOM 808 C CA . GLY A 1 105 ? -11.270 -0.329 5.640 1.00 93.81 105 GLY A CA 1
ATOM 809 C C . GLY A 1 105 ? -10.553 0.528 6.690 1.00 93.81 105 GLY A C 1
ATOM 810 O O . GLY A 1 105 ? -11.187 0.944 7.660 1.00 93.81 105 GLY A O 1
ATOM 811 N N . ALA A 1 106 ? -9.263 0.814 6.495 1.00 94.75 106 ALA A N 1
ATOM 812 C CA . ALA A 1 106 ? -8.488 1.699 7.356 1.00 94.75 106 ALA A CA 1
ATOM 813 C C . ALA A 1 106 ? -8.797 3.174 7.058 1.00 94.75 106 ALA A C 1
ATOM 815 O O . ALA A 1 106 ? -8.787 3.588 5.898 1.00 94.75 106 ALA A O 1
ATOM 816 N N . HIS A 1 107 ? -9.000 3.974 8.103 1.00 95.38 107 HIS A N 1
ATOM 817 C CA . HIS A 1 107 ? -8.854 5.431 8.044 1.00 95.38 107 HIS A CA 1
ATOM 818 C C . HIS A 1 107 ? -7.479 5.842 8.574 1.00 95.38 107 HIS A C 1
ATOM 820 O O . HIS A 1 107 ? -6.730 6.540 7.893 1.00 95.38 107 HIS A O 1
ATOM 826 N N . ASN A 1 108 ? -7.102 5.336 9.751 1.00 94.00 108 ASN A N 1
ATOM 827 C CA . ASN A 1 108 ? -5.784 5.537 10.334 1.00 94.00 108 ASN A CA 1
ATOM 828 C C . ASN A 1 108 ? -4.980 4.228 10.360 1.00 94.00 108 ASN A C 1
ATOM 830 O O . ASN A 1 108 ? -5.226 3.345 11.174 1.00 94.00 108 ASN A O 1
ATOM 834 N N . ILE A 1 109 ? -3.962 4.130 9.502 1.00 91.44 109 ILE A N 1
ATOM 835 C CA . ILE A 1 109 ? -3.132 2.921 9.361 1.00 91.44 109 ILE A CA 1
ATOM 836 C C . ILE A 1 109 ? -2.242 2.609 10.576 1.00 91.44 109 ILE A C 1
ATOM 838 O O . ILE A 1 109 ? -1.728 1.496 10.662 1.00 91.44 109 ILE A O 1
ATOM 842 N N . THR A 1 110 ? -2.031 3.563 11.492 1.00 91.06 110 THR A N 1
ATOM 843 C CA . THR A 1 110 ? -1.209 3.360 12.700 1.00 91.06 110 THR A CA 1
ATOM 844 C C . THR A 1 110 ? -2.033 2.926 13.908 1.00 91.06 110 THR A C 1
ATOM 846 O O . THR A 1 110 ? -1.468 2.457 14.894 1.00 91.06 110 THR A O 1
ATOM 849 N N . LYS A 1 111 ? -3.363 3.062 13.840 1.00 92.81 111 LYS A N 1
ATOM 850 C CA . LYS A 1 111 ? -4.293 2.623 14.881 1.00 92.81 111 LYS A CA 1
ATOM 851 C C . LYS A 1 111 ? -5.010 1.358 14.441 1.00 92.81 111 LYS A C 1
ATOM 853 O O . LYS A 1 111 ? -5.341 1.192 13.271 1.00 92.81 111 LYS A O 1
ATOM 858 N N . GLU A 1 112 ? -5.283 0.487 15.400 1.00 91.69 112 GLU A N 1
ATOM 859 C CA . GLU A 1 112 ? -6.144 -0.663 15.170 1.00 91.69 112 GLU A CA 1
ATOM 860 C C . GLU A 1 112 ? -7.606 -0.199 15.131 1.00 91.69 112 GLU A C 1
ATOM 862 O O . GLU A 1 112 ? -8.100 0.442 16.062 1.00 91.69 112 GLU A O 1
ATOM 867 N N . GLU A 1 113 ? -8.296 -0.491 14.032 1.00 94.00 113 GLU A N 1
ATOM 868 C CA . GLU A 1 113 ? -9.699 -0.136 13.827 1.00 94.00 113 GLU A CA 1
ATOM 869 C C . GLU A 1 113 ? -10.485 -1.407 13.508 1.00 94.00 113 GLU A C 1
ATOM 871 O O . GLU A 1 113 ? -10.031 -2.248 12.738 1.00 94.00 113 GLU A O 1
ATOM 876 N N . LYS A 1 114 ? -11.699 -1.541 14.048 1.00 92.38 114 LYS A N 1
ATOM 877 C CA . LYS A 1 114 ? -12.539 -2.733 13.820 1.00 92.38 114 LYS A CA 1
ATOM 878 C C . LYS A 1 114 ? -12.909 -2.947 12.348 1.00 92.38 114 LYS A C 1
ATOM 880 O O . LYS A 1 114 ? -13.227 -4.061 11.956 1.00 92.38 114 LYS A O 1
ATOM 885 N N . SER A 1 115 ? -12.892 -1.882 11.550 1.00 91.69 115 SER A N 1
ATOM 886 C CA . SER A 1 115 ? -13.146 -1.923 10.109 1.00 91.69 115 SER A CA 1
ATOM 887 C C . SER A 1 115 ? -11.957 -2.445 9.300 1.00 91.69 115 SER A C 1
ATOM 889 O O . SER A 1 115 ? -12.122 -2.728 8.113 1.00 91.69 115 SER A O 1
ATOM 891 N N . GLN A 1 116 ? -10.766 -2.550 9.902 1.00 94.19 116 GLN A N 1
ATOM 892 C CA . GLN A 1 116 ? -9.566 -2.976 9.196 1.00 94.19 116 GLN A CA 1
ATOM 893 C C . GLN A 1 116 ? -9.585 -4.469 8.907 1.00 94.19 116 GLN A C 1
ATOM 895 O O . GLN A 1 116 ? -9.734 -5.300 9.799 1.00 94.19 116 GLN A O 1
ATOM 900 N N . GLN A 1 117 ? -9.346 -4.809 7.647 1.00 92.94 117 GLN A N 1
ATOM 901 C CA . GLN A 1 117 ? -9.190 -6.188 7.205 1.00 92.94 117 GLN A CA 1
ATOM 902 C C . GLN A 1 117 ? -7.818 -6.350 6.574 1.00 92.94 117 GLN A C 1
ATOM 904 O O . GLN A 1 117 ? -7.503 -5.680 5.591 1.00 92.94 117 GLN A O 1
ATOM 909 N N . ARG A 1 118 ? -7.000 -7.230 7.152 1.00 93.56 118 ARG A N 1
ATOM 910 C CA . ARG A 1 118 ? -5.642 -7.531 6.688 1.00 93.56 118 ARG A CA 1
ATOM 911 C C . ARG A 1 118 ? -5.665 -8.849 5.926 1.00 93.56 118 ARG A C 1
ATOM 913 O O . ARG A 1 118 ? -5.893 -9.898 6.520 1.00 93.56 118 ARG A O 1
ATOM 920 N N . ILE A 1 119 ? -5.451 -8.795 4.617 1.00 93.88 119 ILE A N 1
ATOM 921 C CA . ILE A 1 119 ? -5.550 -9.953 3.725 1.00 93.88 119 ILE A CA 1
ATOM 922 C C . ILE A 1 119 ? -4.239 -10.121 2.967 1.00 93.88 119 ILE A C 1
ATOM 924 O O . ILE A 1 119 ? -3.741 -9.181 2.348 1.00 93.88 119 ILE A O 1
ATOM 928 N N . GLN A 1 120 ? -3.684 -11.332 2.987 1.00 93.56 120 GLN A N 1
ATOM 929 C CA . GLN A 1 120 ? -2.503 -11.639 2.186 1.00 93.56 120 GLN A CA 1
ATOM 930 C C . GLN A 1 120 ? -2.850 -11.687 0.697 1.00 93.56 120 GLN A C 1
ATOM 932 O O . GLN A 1 120 ? -3.877 -12.240 0.288 1.00 93.56 120 GLN A O 1
ATOM 937 N N . VAL A 1 121 ? -1.974 -11.112 -0.124 1.00 94.44 121 VAL A N 1
ATOM 938 C CA . VAL A 1 121 ? -2.107 -11.159 -1.578 1.00 94.44 121 VAL A CA 1
ATOM 939 C C . VAL A 1 121 ? -1.798 -12.573 -2.063 1.00 94.44 121 VAL A C 1
ATOM 941 O O . VAL A 1 121 ? -0.747 -13.134 -1.775 1.00 94.44 121 VAL A O 1
ATOM 944 N N . ALA A 1 122 ? -2.723 -13.153 -2.823 1.00 93.56 122 ALA A N 1
ATOM 945 C CA . ALA A 1 122 ? -2.608 -14.523 -3.307 1.00 93.56 122 ALA A CA 1
ATOM 946 C C . ALA A 1 122 ? -1.932 -14.614 -4.677 1.00 93.56 122 ALA A C 1
ATOM 948 O O . ALA A 1 122 ? -1.253 -15.600 -4.963 1.00 93.56 122 ALA A O 1
ATOM 949 N N . ARG A 1 123 ? -2.164 -13.635 -5.563 1.00 94.94 123 ARG A N 1
ATOM 950 C CA . ARG A 1 123 ? -1.563 -13.599 -6.905 1.00 94.94 123 ARG A CA 1
ATOM 951 C C . ARG A 1 123 ? -1.296 -12.177 -7.366 1.00 94.94 123 ARG A C 1
ATOM 953 O O . ARG A 1 123 ? -2.065 -11.268 -7.061 1.00 94.94 123 ARG A O 1
ATOM 960 N N . TYR A 1 124 ? -0.256 -12.049 -8.178 1.00 95.94 124 TYR A N 1
ATOM 961 C CA . TYR A 1 124 ? 0.219 -10.804 -8.760 1.00 95.94 124 TYR A CA 1
ATOM 962 C C . TYR A 1 124 ? 0.068 -10.897 -10.277 1.00 95.94 124 TYR A C 1
ATOM 964 O O . TYR A 1 124 ? 0.653 -11.769 -10.918 1.00 95.94 124 TYR A O 1
ATOM 972 N N . HIS A 1 125 ? -0.746 -10.020 -10.850 1.00 96.31 125 HIS A N 1
ATOM 973 C CA . HIS A 1 125 ? -0.967 -9.914 -12.287 1.00 96.31 125 HIS A CA 1
ATOM 974 C C . HIS A 1 125 ? -0.391 -8.584 -12.767 1.00 96.31 125 HIS A C 1
ATOM 976 O O . HIS A 1 125 ? -1.112 -7.602 -12.951 1.00 96.31 125 HIS A O 1
ATOM 982 N N . VAL A 1 126 ? 0.933 -8.551 -12.907 1.00 95.69 126 VAL A N 1
ATOM 983 C CA . VAL A 1 126 ? 1.665 -7.415 -13.475 1.00 95.69 126 VAL A CA 1
ATOM 984 C C . VAL A 1 126 ? 1.334 -7.303 -14.962 1.00 95.69 126 VAL A C 1
ATOM 986 O O . VAL A 1 126 ? 1.198 -8.320 -15.649 1.00 95.69 126 VAL A O 1
ATOM 989 N N . HIS A 1 127 ? 1.190 -6.081 -15.475 1.00 95.62 127 HIS A N 1
ATOM 990 C CA . HIS A 1 127 ? 0.982 -5.885 -16.903 1.00 95.62 127 HIS A CA 1
ATOM 991 C C . HIS A 1 127 ? 2.149 -6.489 -17.715 1.00 95.62 127 HIS A C 1
ATOM 993 O O . HIS A 1 127 ? 3.304 -6.191 -17.421 1.00 95.62 127 HIS A O 1
ATOM 999 N N . PRO A 1 128 ? 1.897 -7.283 -18.774 1.00 94.94 128 PRO A N 1
ATOM 1000 C CA . PRO A 1 128 ? 2.943 -8.036 -19.483 1.00 94.94 128 PRO A CA 1
ATOM 1001 C C . PRO A 1 128 ? 4.018 -7.160 -20.143 1.00 94.94 128 PRO A C 1
ATOM 1003 O O . PRO A 1 128 ? 5.141 -7.605 -20.353 1.00 94.94 128 PRO A O 1
ATOM 1006 N N . ASN A 1 129 ? 3.675 -5.912 -20.467 1.00 94.19 129 ASN A N 1
ATOM 1007 C CA . ASN A 1 129 ? 4.602 -4.944 -21.059 1.00 94.19 129 ASN A CA 1
ATOM 1008 C C . ASN A 1 129 ? 5.301 -4.041 -20.029 1.00 94.19 129 ASN A C 1
ATOM 1010 O O . ASN A 1 129 ? 6.048 -3.151 -20.435 1.00 94.19 129 ASN A O 1
ATOM 1014 N N . TYR A 1 130 ? 5.038 -4.219 -18.730 1.00 92.81 130 TYR A N 1
ATOM 1015 C CA . TYR A 1 130 ? 5.748 -3.477 -17.694 1.00 92.81 130 TYR A CA 1
ATOM 1016 C C . TYR A 1 130 ? 7.222 -3.886 -17.675 1.00 92.81 130 TYR A C 1
ATOM 1018 O O . TYR A 1 130 ? 7.555 -5.069 -17.768 1.00 92.81 130 TYR A O 1
ATOM 1026 N N . LYS A 1 131 ? 8.107 -2.897 -17.573 1.00 88.38 131 LYS A N 1
ATOM 1027 C CA . LYS A 1 131 ? 9.553 -3.086 -17.465 1.00 88.38 131 LYS A CA 1
ATOM 1028 C C . LYS A 1 131 ? 10.079 -2.103 -16.433 1.00 88.38 131 LYS A C 1
ATOM 1030 O O . LYS A 1 131 ? 9.871 -0.899 -16.591 1.00 88.38 131 LYS A O 1
ATOM 1035 N N . ASP A 1 132 ? 10.770 -2.613 -15.420 1.00 81.06 132 ASP A N 1
ATOM 1036 C CA . ASP A 1 132 ? 11.351 -1.786 -14.363 1.00 81.06 132 ASP A CA 1
ATOM 1037 C C . ASP A 1 132 ? 12.223 -0.671 -14.957 1.00 81.06 132 ASP A C 1
ATOM 1039 O O . ASP A 1 132 ? 13.056 -0.902 -15.837 1.00 81.06 132 ASP A O 1
ATOM 1043 N N . GLY A 1 133 ? 12.006 0.560 -14.493 1.00 73.25 133 GLY A N 1
ATOM 1044 C CA . GLY A 1 133 ? 12.759 1.737 -14.933 1.00 73.25 133 GLY A CA 1
ATOM 1045 C C . GLY A 1 133 ? 12.325 2.348 -16.272 1.00 73.25 133 GLY A C 1
ATOM 1046 O O . GLY A 1 133 ? 12.874 3.381 -16.653 1.00 73.25 133 GLY A O 1
ATOM 1047 N N . LEU A 1 134 ? 11.339 1.777 -16.975 1.00 76.81 134 LEU A N 1
ATOM 1048 C CA . L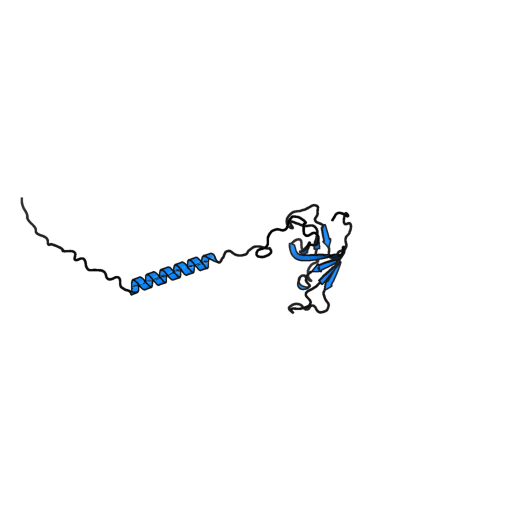EU A 1 134 ? 10.730 2.398 -18.155 1.00 76.81 134 LEU A CA 1
ATOM 1049 C C . LEU A 1 134 ? 9.351 2.974 -17.820 1.00 76.81 134 LEU A C 1
ATOM 1051 O O . LEU A 1 134 ? 8.530 2.348 -17.154 1.00 76.81 134 LEU A O 1
ATOM 1055 N N . PHE A 1 135 ? 9.077 4.177 -18.324 1.00 67.12 135 PHE A N 1
ATOM 1056 C CA . PHE A 1 135 ? 7.787 4.839 -18.158 1.00 67.12 135 PHE A CA 1
ATOM 1057 C C . PHE A 1 135 ? 6.746 4.178 -19.068 1.00 67.12 135 PHE A C 1
ATOM 1059 O O . PHE A 1 135 ? 6.595 4.542 -20.232 1.00 67.12 135 PHE A O 1
ATOM 1066 N N . GLY A 1 136 ? 6.040 3.170 -18.565 1.00 85.94 136 GLY A N 1
ATOM 1067 C CA . GLY A 1 136 ? 4.955 2.551 -19.315 1.00 85.94 136 GLY A CA 1
ATOM 1068 C C . GLY A 1 136 ? 4.357 1.348 -18.609 1.00 85.94 136 GLY A C 1
ATOM 1069 O O . GLY A 1 136 ? 5.063 0.576 -17.970 1.00 85.94 136 GLY A O 1
ATOM 1070 N N . PHE A 1 137 ? 3.043 1.181 -18.767 1.00 92.62 137 PHE A N 1
ATOM 1071 C CA . PHE A 1 137 ? 2.305 0.016 -18.274 1.00 92.62 137 PHE A CA 1
ATOM 1072 C C . PHE A 1 137 ? 2.488 -0.265 -16.776 1.00 92.62 137 PHE A C 1
ATOM 1074 O O . PHE A 1 137 ? 2.466 -1.419 -16.355 1.00 92.62 137 PHE A O 1
ATOM 1081 N N . ASP A 1 138 ? 2.657 0.788 -15.977 1.00 94.06 138 ASP A N 1
ATOM 1082 C CA . ASP A 1 138 ? 2.850 0.708 -14.531 1.00 94.06 138 ASP A CA 1
ATOM 1083 C C . ASP A 1 138 ? 1.529 0.402 -13.807 1.00 94.06 138 ASP A C 1
ATOM 1085 O O . ASP A 1 138 ? 0.956 1.223 -13.094 1.00 94.06 138 ASP A O 1
ATOM 1089 N N . VAL A 1 139 ? 0.997 -0.787 -14.073 1.00 95.62 139 VAL A N 1
ATOM 1090 C CA . VAL A 1 139 ? -0.289 -1.261 -13.575 1.00 95.62 139 VAL A CA 1
ATOM 1091 C C . VAL A 1 139 ? -0.209 -2.744 -13.235 1.00 95.62 139 VAL A C 1
ATOM 1093 O O . VAL A 1 139 ? 0.335 -3.559 -13.984 1.00 95.62 139 VAL A O 1
ATOM 1096 N N . MET A 1 140 ? -0.772 -3.101 -12.088 1.00 96.50 140 MET A N 1
ATOM 1097 C CA . MET A 1 140 ? -0.821 -4.462 -11.579 1.00 96.50 140 MET A CA 1
ATOM 1098 C C . MET A 1 140 ? -2.168 -4.727 -10.907 1.00 96.50 140 MET A C 1
ATOM 1100 O O . MET A 1 140 ? -2.698 -3.896 -10.168 1.00 96.50 140 MET A O 1
ATOM 1104 N N . LEU A 1 141 ? -2.708 -5.919 -11.150 1.00 97.38 141 LEU A N 1
ATOM 1105 C CA . LEU A 1 141 ? -3.868 -6.440 -10.438 1.00 97.38 141 LEU A CA 1
ATOM 1106 C C . LEU A 1 141 ? -3.417 -7.460 -9.394 1.00 97.38 141 LEU A C 1
ATOM 1108 O O . LEU A 1 141 ? -2.756 -8.448 -9.707 1.00 97.38 141 LEU A O 1
ATOM 1112 N N . LEU A 1 142 ? -3.815 -7.240 -8.151 1.00 96.88 142 LEU A N 1
ATOM 1113 C CA . LEU A 1 142 ? -3.559 -8.139 -7.038 1.00 96.88 142 LEU A CA 1
ATOM 1114 C C . LEU A 1 142 ? -4.824 -8.924 -6.734 1.00 96.88 142 LEU A C 1
ATOM 1116 O O . LEU A 1 142 ? -5.871 -8.334 -6.461 1.00 96.88 142 LEU A O 1
ATOM 1120 N N . LYS A 1 143 ? -4.728 -10.253 -6.761 1.00 96.00 143 LYS A N 1
ATOM 1121 C CA . LYS A 1 143 ? -5.816 -11.117 -6.311 1.00 96.00 143 LYS A CA 1
ATOM 1122 C C . LYS A 1 143 ? -5.713 -11.312 -4.806 1.00 96.00 143 LYS A C 1
ATOM 1124 O O . LYS A 1 143 ? -4.708 -11.834 -4.325 1.00 96.00 143 LYS A O 1
ATOM 1129 N N . VAL A 1 144 ? -6.763 -10.951 -4.081 1.00 93.81 144 VAL A N 1
ATOM 1130 C CA . VAL A 1 144 ? -6.879 -11.150 -2.631 1.00 93.81 144 VAL A CA 1
ATOM 1131 C C . VAL A 1 144 ? -7.902 -12.249 -2.352 1.00 93.81 144 VAL A C 1
ATOM 1133 O O . VAL A 1 144 ? -8.965 -12.286 -2.971 1.00 93.81 144 VAL A O 1
ATOM 1136 N N . ILE A 1 145 ? -7.578 -13.190 -1.460 1.00 83.94 145 ILE A N 1
ATOM 1137 C CA . ILE A 1 145 ? -8.527 -14.235 -1.050 1.00 83.94 145 ILE A CA 1
ATOM 1138 C C . ILE A 1 145 ? -9.216 -13.753 0.216 1.00 83.94 145 ILE A C 1
ATOM 1140 O O . ILE A 1 145 ? -8.639 -13.741 1.300 1.00 83.94 145 ILE A O 1
ATOM 1144 N N . LEU A 1 146 ? -10.468 -13.348 0.053 1.00 69.88 146 LEU A N 1
ATOM 1145 C CA . LEU A 1 146 ? -11.323 -12.967 1.160 1.00 69.88 146 LEU A CA 1
ATOM 1146 C C . LEU A 1 146 ? -11.809 -14.217 1.895 1.00 69.88 146 LEU A C 1
ATOM 1148 O O . LEU A 1 146 ? -12.812 -14.822 1.516 1.00 69.88 146 LEU A O 1
ATOM 1152 N N . CYS A 1 147 ? -11.110 -14.607 2.955 1.00 55.12 147 CYS A N 1
ATOM 1153 C CA . CYS A 1 147 ? -11.650 -15.544 3.932 1.00 55.12 147 CYS A CA 1
ATOM 1154 C C . CYS A 1 147 ? -12.518 -14.740 4.915 1.00 55.12 147 CYS A C 1
ATOM 1156 O O . CYS A 1 147 ? -11.984 -14.108 5.815 1.00 55.12 147 CYS A O 1
ATOM 1158 N N . HIS A 1 148 ? -13.840 -14.744 4.702 1.00 48.44 148 HIS A N 1
ATOM 1159 C CA . HIS A 1 148 ? -14.867 -14.065 5.512 1.00 48.44 148 HIS A CA 1
ATOM 1160 C C . HIS A 1 148 ? -14.782 -12.525 5.579 1.00 48.44 148 HIS A C 1
ATOM 1162 O O . HIS A 1 148 ? -14.225 -11.955 6.509 1.00 48.44 148 HIS A O 1
ATOM 1168 N N . ILE A 1 149 ? -15.450 -11.842 4.641 1.00 50.97 149 ILE A N 1
ATOM 1169 C CA . ILE A 1 149 ? -15.929 -10.470 4.873 1.00 50.97 149 ILE A CA 1
ATOM 1170 C C . ILE A 1 149 ? -17.302 -10.573 5.541 1.00 50.97 14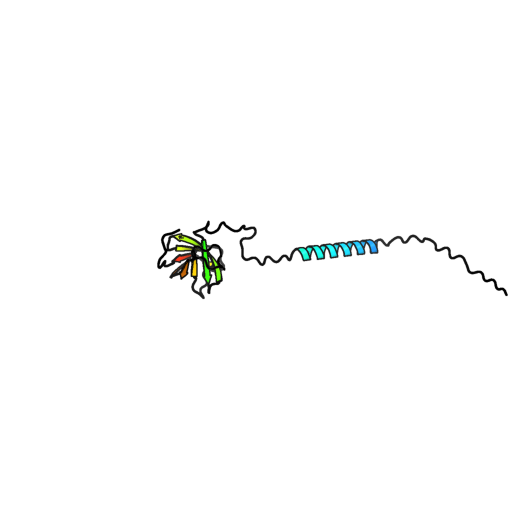9 ILE A C 1
ATOM 1172 O O . ILE A 1 149 ? -18.219 -11.141 4.942 1.00 50.97 149 ILE A O 1
ATOM 1176 N N . GLU A 1 150 ? -17.467 -10.017 6.744 1.00 46.75 150 GLU A N 1
ATOM 1177 C CA . GLU A 1 150 ? -18.809 -9.673 7.222 1.00 46.75 150 GLU A CA 1
ATOM 1178 C C . GLU A 1 150 ? -19.433 -8.679 6.230 1.00 46.75 150 GLU A C 1
ATOM 1180 O O . GLU A 1 150 ? -18.817 -7.651 5.932 1.00 46.75 150 GLU A O 1
ATOM 1185 N N . PRO A 1 151 ? -20.612 -8.972 5.656 1.00 45.53 151 PRO A N 1
ATOM 1186 C CA . PRO A 1 151 ? -21.230 -8.104 4.664 1.00 45.53 151 PRO A CA 1
ATOM 1187 C C . PRO A 1 151 ? -21.682 -6.806 5.344 1.00 45.53 151 PRO A C 1
ATOM 1189 O O . PRO A 1 151 ? -22.751 -6.756 5.941 1.00 45.53 151 PRO A O 1
ATOM 1192 N N . GLY A 1 152 ? -20.849 -5.767 5.282 1.00 51.25 152 GLY A N 1
ATOM 1193 C CA . GLY A 1 152 ? -21.119 -4.501 5.967 1.00 51.25 152 GLY A CA 1
ATOM 1194 C C . GLY A 1 152 ? -20.245 -3.321 5.542 1.00 51.25 152 GLY A C 1
ATOM 1195 O O . GLY A 1 152 ? -20.003 -2.435 6.358 1.00 51.25 152 GLY A O 1
ATOM 1196 N N . PHE A 1 153 ? -19.771 -3.313 4.291 1.00 47.59 153 PHE A N 1
ATOM 1197 C CA . PHE A 1 153 ? -19.553 -2.043 3.589 1.00 47.59 153 PHE A CA 1
ATOM 1198 C C . PHE A 1 153 ? -20.895 -1.515 3.084 1.00 47.59 153 PHE A C 1
ATOM 1200 O O . PHE A 1 153 ? -21.690 -2.355 2.597 1.00 47.59 153 PHE A O 1
#

Foldseek 3Di:
DDDDDDDDDDPPDPDDPPPPPVVVVVVVVVVVVVVVVVVVVVPPPPPPDPDDVVDDQDDQCPQQQWKFKDFPLHGQFIWGCPDPFKIKDFQVSDDPPTWIWIWGRDSDSVDDDPRTDTWTFDDKAQDPPDDPPDPDSRMIMTTTDDPDDPPDD

Radius of gyration: 35.31 Å; chains: 1; bounding box: 72×96×69 Å

pLDDT: mean 79.65, std 19.34, range [36.19, 97.88]

Secondary structure (DSSP, 8-state):
--------------------HHHHHHHHHHHHHHHHHHHHHTT-------S-TT--PPPTTS-TTEEEEEETTEEEEEEEEEETTEEEE-GGG--TTS--EEEES-S-TTS--TT-EEEEEEEEEE-TT--TTSSS---EEEEE--S---S--